Protein AF-0000000066969080 (afdb_homodimer)

Secondary structure (DSSP, 8-state):
-HHHHHHHHHHHHHHHHHHHHHHTT-TTS---HHHHHHHHHHHHHHHHHHHH---HHHHHHHHHHHHHHHHHHHTT---/-HHHHHHHHHHHHHHHHHHHHHHTT-TTS---HHHHHHHHHHHHHHHHHHHH---HHHHHHHHHHHHHHHHHHHTT---

InterPro domains:
  IPR056185 LYR motif containing domain, plants [PF23655] (5-73)

Solvent-accessible surface area (backbone atoms only — not comparable to full-atom values): 8559 Å² total; per-residue (Å²): 106,68,65,60,48,40,66,58,43,41,61,51,32,49,51,43,44,52,49,44,53,55,54,64,65,42,84,84,44,95,57,57,71,70,56,40,52,23,53,45,44,49,46,50,37,36,41,56,34,52,74,69,56,83,51,58,64,60,43,51,41,46,35,54,24,38,52,53,41,46,55,32,48,77,69,67,39,80,78,108,68,65,58,50,39,66,59,44,41,60,51,32,50,52,44,45,52,49,46,53,56,56,64,67,41,85,84,45,95,58,55,70,70,56,40,52,26,51,46,44,49,47,50,37,35,41,58,34,52,74,69,56,82,51,60,67,59,44,50,40,46,36,52,26,38,51,54,42,48,55,31,48,76,69,68,39,81,79

Foldseek 3Di:
DLVVLLVVQLVLLLVLLVVLLVLLPDPLAPDDPVRSVVVNVVSVVVNVCSVPDSDSVVSVVSNVVSVVQVVQSVVSHHD/DLVVLLVVQLVLLLVLLVVLL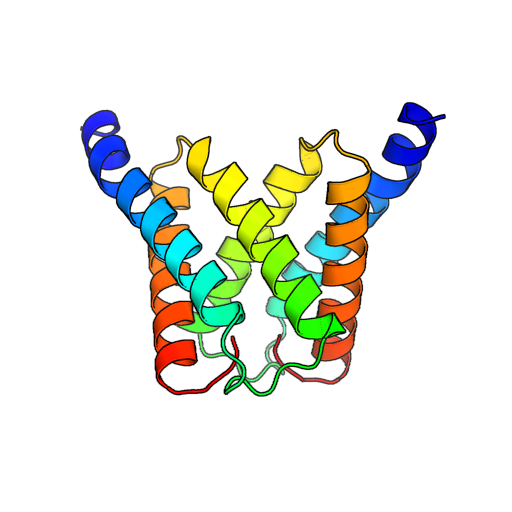VLLPDPLAPDDPVRSVVVNVVSVVVNVCSVPDSDSVVSVVSNVVSVVQVVQSVVSHHD

Radius of gyration: 15.25 Å; Cα contacts (8 Å, |Δi|>4): 182; chains: 2; bounding box: 44×43×29 Å

Nearest PDB structures (foldseek):
  7uhc-assembly1_K  TM=4.961E-01  e=1.791E+00  synthetic construct
  7uhc-assembly1_K  TM=4.955E-01  e=1.791E+00  synthetic construct

Organism: Oryza sativa subsp. japonica (NCBI:txid39947)

Structure (mmCIF, N/CA/C/O backbone):
data_AF-0000000066969080-model_v1
#
loop_
_entity.id
_entity.type
_entity.pdbx_description
1 polymer 'Os04g0624900 protein'
#
loop_
_atom_site.group_PDB
_atom_site.id
_atom_site.type_symbol
_atom_site.label_atom_id
_atom_site.label_alt_id
_atom_site.label_comp_id
_atom_site.label_asym_id
_atom_site.label_entity_id
_atom_site.label_seq_id
_atom_site.pdbx_PDB_ins_code
_atom_site.Cartn_x
_atom_site.Cartn_y
_atom_site.Cartn_z
_atom_site.occupancy
_atom_site.B_iso_or_equiv
_atom_site.auth_seq_id
_atom_site.auth_comp_id
_atom_site.auth_asym_id
_atom_site.auth_atom_id
_atom_site.pdbx_PDB_model_num
ATOM 1 N N . ALA A 1 1 ? 28.203 -1.25 -6.613 1 69 1 ALA A N 1
ATOM 2 C CA . ALA A 1 1 ? 27.328 -2.418 -6.691 1 69 1 ALA A CA 1
ATOM 3 C C . ALA A 1 1 ? 25.938 -2.096 -6.176 1 69 1 ALA A C 1
ATOM 5 O O . ALA A 1 1 ? 24.953 -2.211 -6.91 1 69 1 ALA A O 1
ATOM 6 N N . ALA A 1 2 ? 25.875 -1.546 -5.074 1 80.94 2 ALA A N 1
ATOM 7 C CA . ALA A 1 2 ? 24.578 -1.248 -4.488 1 80.94 2 ALA A CA 1
ATOM 8 C C . ALA A 1 2 ? 23.844 -0.173 -5.285 1 80.94 2 ALA A C 1
ATOM 10 O O . ALA A 1 2 ? 22.656 -0.318 -5.598 1 80.94 2 ALA A O 1
ATOM 11 N N . ALA A 1 3 ? 24.578 0.831 -5.75 1 85.06 3 ALA A N 1
ATOM 12 C CA . ALA A 1 3 ? 23.984 1.92 -6.516 1 85.06 3 ALA A CA 1
ATOM 13 C C . ALA A 1 3 ? 23.484 1.425 -7.871 1 85.06 3 ALA A C 1
ATOM 15 O O . ALA A 1 3 ? 22.406 1.839 -8.336 1 85.06 3 ALA A O 1
ATOM 16 N N . GLU A 1 4 ? 24.297 0.657 -8.453 1 86.88 4 GLU A N 1
ATOM 17 C CA . GLU A 1 4 ? 23.906 0.091 -9.742 1 86.88 4 GLU A CA 1
ATOM 18 C C . GLU A 1 4 ? 22.688 -0.807 -9.602 1 86.88 4 GLU A C 1
ATOM 20 O O . GLU A 1 4 ? 21.797 -0.792 -10.461 1 86.88 4 GLU A O 1
ATOM 25 N N . ASP A 1 5 ? 22.625 -1.565 -8.555 1 89.12 5 ASP A N 1
ATOM 26 C CA . ASP A 1 5 ? 21.469 -2.43 -8.312 1 89.12 5 ASP A CA 1
ATOM 27 C C . ASP A 1 5 ? 20.203 -1.606 -8.07 1 89.12 5 ASP A C 1
ATOM 29 O O . ASP A 1 5 ? 19.141 -1.944 -8.578 1 89.12 5 ASP A O 1
ATOM 33 N N . LEU A 1 6 ? 20.375 -0.545 -7.34 1 90 6 LEU A N 1
ATOM 34 C CA . LEU A 1 6 ? 19.25 0.36 -7.117 1 90 6 LEU A CA 1
ATOM 35 C C . LEU A 1 6 ? 18.766 0.961 -8.438 1 90 6 LEU A C 1
ATOM 37 O O . LEU A 1 6 ? 17.562 1.049 -8.68 1 90 6 LEU A O 1
ATOM 41 N N . ALA A 1 7 ? 19.734 1.356 -9.281 1 92.19 7 ALA A N 1
ATOM 42 C CA . ALA A 1 7 ? 19.422 1.973 -10.57 1 92.19 7 ALA A CA 1
ATOM 43 C C . ALA A 1 7 ? 18.688 0.993 -11.477 1 92.19 7 ALA A C 1
ATOM 45 O O . ALA A 1 7 ? 17.875 1.401 -12.312 1 92.19 7 ALA A O 1
ATOM 46 N N . ARG A 1 8 ? 18.891 -0.182 -11.203 1 93.62 8 ARG A N 1
ATOM 47 C CA . ARG A 1 8 ? 18.266 -1.201 -12.039 1 93.62 8 ARG A CA 1
ATOM 48 C C . ARG A 1 8 ? 16.906 -1.622 -11.469 1 93.62 8 ARG A C 1
ATOM 50 O O . ARG A 1 8 ? 15.992 -1.96 -12.211 1 93.62 8 ARG A O 1
ATOM 57 N N . SER A 1 9 ? 16.75 -1.583 -10.211 1 94.94 9 SER A N 1
ATOM 58 C CA . SER A 1 9 ? 15.594 -2.188 -9.562 1 94.94 9 SER A CA 1
ATOM 59 C C . SER A 1 9 ? 14.5 -1.156 -9.312 1 94.94 9 SER A C 1
ATOM 61 O O . SER A 1 9 ? 13.312 -1.473 -9.383 1 94.94 9 SER A O 1
ATOM 63 N N . ARG A 1 10 ? 14.93 0.032 -9.008 1 96.5 10 ARG A N 1
ATOM 64 C CA . ARG A 1 10 ? 13.945 1.05 -8.648 1 96.5 10 ARG A CA 1
ATOM 65 C C . ARG A 1 10 ? 13.016 1.35 -9.82 1 96.5 10 ARG A C 1
ATOM 67 O O . ARG A 1 10 ? 11.789 1.357 -9.656 1 96.5 10 ARG A O 1
ATOM 74 N N . PRO A 1 11 ? 13.562 1.566 -11.078 1 97.5 11 PRO A N 1
ATOM 75 C CA . PRO A 1 11 ? 12.648 1.802 -12.203 1 97.5 11 PRO A CA 1
ATOM 76 C C . PRO A 1 11 ? 11.688 0.641 -12.43 1 97.5 11 PRO A C 1
ATOM 78 O O . PRO A 1 11 ? 10.547 0.853 -12.867 1 97.5 11 PRO A O 1
ATOM 81 N N . VAL A 1 12 ? 12.133 -0.539 -12.094 1 98.06 12 VAL A N 1
ATOM 82 C CA . VAL A 1 12 ? 11.266 -1.706 -12.234 1 98.06 12 VAL A CA 1
ATOM 83 C C . VAL A 1 12 ? 10.102 -1.61 -11.25 1 98.06 12 VAL A C 1
ATOM 85 O O . VAL A 1 12 ? 8.938 -1.771 -11.641 1 98.06 12 VAL A O 1
ATOM 88 N N . ALA A 1 13 ? 10.398 -1.302 -9.992 1 98.19 13 ALA A N 1
ATOM 89 C CA . ALA A 1 13 ? 9.352 -1.139 -8.992 1 98.19 13 ALA A CA 1
ATOM 90 C C . ALA A 1 13 ? 8.352 -0.072 -9.414 1 98.19 13 ALA A C 1
ATOM 92 O O . ALA A 1 13 ? 7.137 -0.305 -9.383 1 98.19 13 ALA A O 1
ATOM 93 N N . LEU A 1 14 ? 8.852 1.058 -9.867 1 98.5 14 LEU A N 1
ATOM 94 C CA . LEU A 1 14 ? 7.992 2.178 -10.234 1 98.5 14 LEU A CA 1
ATOM 95 C C . LEU A 1 14 ? 7.109 1.82 -11.422 1 98.5 14 LEU A C 1
ATOM 97 O O . LEU A 1 14 ? 5.914 2.123 -11.422 1 98.5 14 LEU A O 1
ATOM 101 N N . SER A 1 15 ? 7.629 1.148 -12.32 1 98.75 15 SER A N 1
ATOM 102 C CA . SER A 1 15 ? 6.863 0.711 -13.477 1 98.75 15 SER A CA 1
ATOM 103 C C . SER A 1 15 ? 5.75 -0.249 -13.078 1 98.75 15 SER A C 1
ATOM 105 O O . SER A 1 15 ? 4.625 -0.15 -13.578 1 98.75 15 SER A O 1
ATOM 107 N N . LEU A 1 16 ? 6.062 -1.126 -12.211 1 98.38 16 LEU A N 1
ATOM 108 C CA . LEU A 1 16 ? 5.082 -2.109 -11.766 1 98.38 16 LEU A CA 1
ATOM 109 C C . LEU A 1 16 ? 3.936 -1.437 -11.016 1 98.38 16 LEU A C 1
ATOM 111 O O . LEU A 1 16 ? 2.768 -1.757 -11.242 1 98.38 16 LEU A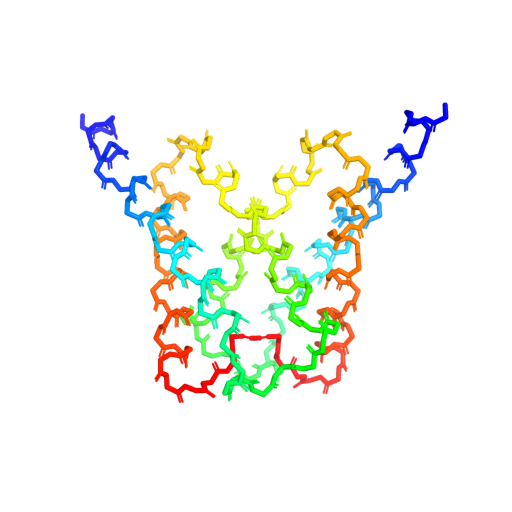 O 1
ATOM 115 N N . TYR A 1 17 ? 4.191 -0.475 -10.164 1 98.19 17 TYR A N 1
ATOM 116 C CA . TYR A 1 17 ? 3.133 0.176 -9.398 1 98.19 17 TYR A CA 1
ATOM 117 C C . TYR A 1 17 ? 2.311 1.105 -10.281 1 98.19 17 TYR A C 1
ATOM 119 O O . TYR A 1 17 ? 1.115 1.297 -10.047 1 98.19 17 TYR A O 1
ATOM 127 N N . ARG A 1 18 ? 2.906 1.631 -11.383 1 98.25 18 ARG A N 1
ATOM 128 C CA . ARG A 1 18 ? 2.113 2.352 -12.375 1 98.25 18 ARG A CA 1
ATOM 129 C C . ARG A 1 18 ? 1.158 1.411 -13.102 1 98.25 18 ARG A C 1
ATOM 131 O O . ARG A 1 18 ? 0.008 1.768 -13.367 1 98.25 18 ARG A O 1
ATOM 138 N N . ARG A 1 19 ? 1.621 0.226 -13.336 1 98.19 19 ARG A N 1
ATOM 139 C CA . ARG A 1 19 ? 0.774 -0.77 -13.984 1 98.19 19 ARG A CA 1
ATOM 140 C C . ARG A 1 19 ? -0.356 -1.211 -13.062 1 98.19 19 ARG A C 1
ATOM 142 O O . ARG A 1 19 ? -1.487 -1.413 -13.508 1 98.19 19 ARG A O 1
ATOM 149 N N . ILE A 1 20 ? -0.061 -1.335 -11.789 1 97.5 20 ILE A N 1
ATOM 150 C CA . ILE A 1 20 ? -1.085 -1.69 -10.812 1 97.5 20 ILE A CA 1
ATOM 151 C C . ILE A 1 20 ? -2.145 -0.593 -10.758 1 97.5 20 ILE A C 1
ATOM 153 O O . ILE A 1 20 ? -3.346 -0.877 -10.789 1 97.5 20 ILE A O 1
ATOM 157 N N . LEU A 1 21 ? -1.705 0.619 -10.75 1 97.06 21 LEU A N 1
ATOM 158 C CA . LEU A 1 21 ? -2.639 1.74 -10.711 1 97.06 21 LEU A CA 1
ATOM 159 C C . LEU A 1 21 ? -3.545 1.736 -11.938 1 97.06 21 LEU A C 1
ATOM 161 O O . LEU A 1 21 ? -4.754 1.941 -11.82 1 97.06 21 LEU A O 1
ATOM 165 N N . ARG A 1 22 ? -2.984 1.429 -13.023 1 96.69 22 ARG A N 1
ATOM 166 C CA . ARG A 1 22 ? -3.768 1.348 -14.25 1 96.69 22 ARG A CA 1
ATOM 167 C C . ARG A 1 22 ? -4.742 0.175 -14.203 1 96.69 22 ARG A C 1
ATOM 169 O O . ARG A 1 22 ? -5.891 0.299 -14.633 1 96.69 22 ARG A O 1
ATOM 176 N N . ALA A 1 23 ? -4.258 -0.926 -13.641 1 96.12 23 ALA A N 1
ATOM 177 C CA . ALA A 1 23 ? -5.102 -2.115 -13.539 1 96.12 23 ALA A CA 1
ATOM 178 C C . ALA A 1 23 ? -6.293 -1.868 -12.617 1 96.12 23 ALA A C 1
ATOM 180 O O . ALA A 1 23 ? -7.387 -2.385 -12.852 1 96.12 23 ALA A O 1
ATOM 181 N N . LEU A 1 24 ? -6.141 -1.062 -11.672 1 94.94 24 LEU A N 1
ATOM 182 C CA . LEU A 1 24 ? -7.191 -0.769 -10.703 1 94.94 24 LEU A CA 1
ATOM 183 C C . LEU A 1 24 ? -8.32 0.024 -11.352 1 94.94 24 LEU A C 1
ATOM 185 O O . LEU A 1 24 ? -9.438 0.08 -10.82 1 94.94 24 LEU A O 1
ATOM 189 N N . ASN A 1 25 ? -8.039 0.553 -12.484 1 93.25 25 ASN A N 1
ATOM 190 C CA . ASN A 1 25 ? -9.062 1.323 -13.195 1 93.25 25 ASN A CA 1
ATOM 191 C C . ASN A 1 25 ? -9.961 0.423 -14.031 1 93.25 25 ASN A C 1
ATOM 193 O O . ASN A 1 25 ? -10.992 0.869 -14.539 1 93.25 25 ASN A O 1
ATOM 197 N N . SER A 1 26 ? -9.609 -0.824 -14.086 1 92.5 26 SER A N 1
ATO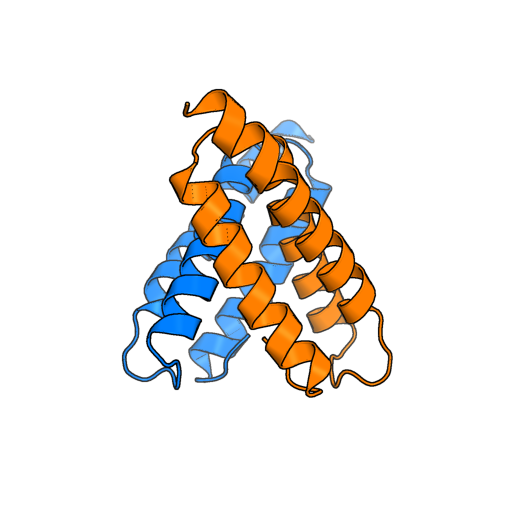M 198 C CA . SER A 1 26 ? -10.375 -1.722 -14.945 1 92.5 26 SER A CA 1
ATOM 199 C C . SER A 1 26 ? -11.797 -1.919 -14.406 1 92.5 26 SER A C 1
ATOM 201 O O . SER A 1 26 ? -11.977 -2.277 -13.242 1 92.5 26 SER A O 1
ATOM 203 N N . PRO A 1 27 ? -12.852 -1.808 -15.258 1 89.19 27 PRO A N 1
ATOM 204 C CA . PRO A 1 27 ? -14.234 -2.031 -14.82 1 89.19 27 PRO A CA 1
ATOM 205 C C . PRO A 1 27 ? -14.539 -3.506 -14.562 1 89.19 27 PRO A C 1
ATOM 207 O O . PRO A 1 27 ? -15.555 -3.83 -13.945 1 89.19 27 PRO A O 1
ATOM 210 N N . GLU A 1 28 ? -13.641 -4.391 -15.016 1 90.5 28 GLU A N 1
ATOM 211 C CA . GLU A 1 28 ? -13.852 -5.828 -14.867 1 90.5 28 GLU A CA 1
ATOM 212 C C . GLU A 1 28 ? -13.531 -6.289 -13.453 1 90.5 28 GLU A C 1
ATOM 214 O O . GLU A 1 28 ? -13.938 -7.375 -13.039 1 90.5 28 GLU A O 1
ATOM 219 N N . LEU A 1 29 ? -12.789 -5.473 -12.75 1 90.81 29 LEU A N 1
ATOM 220 C CA . LEU A 1 29 ? -12.453 -5.828 -11.383 1 90.81 29 LEU A CA 1
ATOM 221 C C . LEU A 1 29 ? -13.648 -5.641 -10.453 1 90.81 29 LEU A C 1
ATOM 223 O O . LEU A 1 29 ? -14.344 -4.621 -10.531 1 90.81 29 LEU A O 1
ATOM 227 N N . PRO A 1 30 ? -13.969 -6.656 -9.719 1 88.88 30 PRO A N 1
ATOM 228 C CA . PRO A 1 30 ? -15.102 -6.559 -8.789 1 88.88 30 PRO A CA 1
ATOM 229 C C . PRO A 1 30 ? -14.805 -5.66 -7.59 1 88.88 30 PRO A C 1
ATOM 231 O O . PRO A 1 30 ? -14.82 -6.121 -6.449 1 88.88 30 PRO A O 1
ATOM 234 N N . LEU A 1 31 ? -14.531 -4.375 -7.797 1 88.5 31 LEU A N 1
ATOM 235 C CA . LEU A 1 31 ? -14.258 -3.367 -6.773 1 88.5 31 LEU A CA 1
ATOM 236 C C . LEU A 1 31 ? -15.312 -2.264 -6.812 1 88.5 31 LEU A C 1
ATOM 238 O O . LEU A 1 31 ? -15.578 -1.687 -7.871 1 88.5 31 LEU A O 1
ATOM 242 N N . GLY A 1 32 ? -15.992 -2.182 -5.703 1 89.19 32 GLY A N 1
ATOM 243 C CA . GLY A 1 32 ? -16.828 -0.991 -5.594 1 89.19 32 GLY A CA 1
ATOM 244 C C . GLY A 1 32 ? -16.016 0.298 -5.609 1 89.19 32 GLY A C 1
ATOM 245 O O . GLY A 1 32 ? -14.789 0.27 -5.559 1 89.19 32 GLY A O 1
ATOM 246 N N . HIS A 1 33 ? -16.641 1.396 -5.672 1 91.69 33 HIS A N 1
ATOM 247 C CA . HIS A 1 33 ? -15.992 2.695 -5.805 1 91.69 33 HIS A CA 1
ATOM 248 C C . HIS A 1 33 ? -15.07 2.975 -4.621 1 91.69 33 HIS A C 1
ATOM 250 O O . HIS A 1 33 ? -13.906 3.34 -4.809 1 91.69 33 HIS A O 1
ATOM 256 N N . ALA A 1 34 ? -15.57 2.777 -3.408 1 89.88 34 ALA A N 1
ATOM 257 C CA . ALA A 1 34 ? -14.805 3.078 -2.203 1 89.88 34 ALA A CA 1
ATOM 258 C C . ALA A 1 34 ? -13.555 2.201 -2.111 1 89.88 34 ALA A C 1
ATOM 260 O O . ALA A 1 34 ? -12.469 2.686 -1.783 1 89.88 34 ALA A O 1
ATOM 261 N N . ALA A 1 35 ? -13.656 0.934 -2.457 1 90.81 35 ALA A N 1
ATOM 262 C CA . ALA A 1 35 ? -12.523 0.013 -2.416 1 90.81 35 ALA A CA 1
ATOM 263 C C . ALA A 1 35 ? -11.477 0.384 -3.463 1 90.81 35 ALA A C 1
ATOM 265 O O . ALA A 1 35 ? -10.273 0.306 -3.201 1 90.81 35 ALA A O 1
ATOM 266 N N . ARG A 1 36 ? -11.969 0.797 -4.59 1 93.69 36 ARG A N 1
ATOM 267 C CA . ARG A 1 36 ? -11.062 1.196 -5.664 1 93.69 36 ARG A CA 1
ATOM 268 C C . ARG A 1 36 ? -10.258 2.43 -5.27 1 93.69 36 ARG A C 1
ATOM 270 O O . ARG A 1 36 ? -9.047 2.477 -5.48 1 93.69 36 ARG A O 1
ATOM 277 N N . LEU A 1 37 ? -10.961 3.383 -4.668 1 93.06 37 LEU A N 1
ATOM 278 C CA . LEU A 1 37 ? -10.273 4.598 -4.238 1 93.06 37 LEU A CA 1
ATOM 279 C C . LEU A 1 37 ? -9.25 4.289 -3.154 1 93.06 37 LEU A C 1
ATOM 281 O O . LEU A 1 37 ? -8.148 4.848 -3.158 1 93.06 37 LEU A O 1
ATOM 285 N N . ALA A 1 38 ? -9.594 3.416 -2.305 1 92.62 38 ALA A N 1
ATOM 286 C CA . ALA A 1 38 ? -8.695 3.039 -1.218 1 92.62 38 ALA A CA 1
ATOM 287 C C . ALA A 1 38 ? -7.434 2.367 -1.758 1 92.62 38 ALA A C 1
ATOM 289 O O . ALA A 1 38 ? -6.316 2.729 -1.375 1 92.62 38 ALA A O 1
ATOM 290 N N . LYS A 1 39 ? -7.629 1.477 -2.715 1 94.12 39 LYS A N 1
ATOM 291 C CA . LYS A 1 39 ? -6.488 0.756 -3.273 1 94.12 39 LYS A CA 1
ATOM 292 C C . LYS A 1 39 ? -5.59 1.688 -4.082 1 94.12 39 LYS A C 1
ATOM 294 O O . LYS A 1 39 ? -4.363 1.563 -4.047 1 94.12 39 LYS A O 1
ATOM 299 N N . LYS A 1 40 ? -6.215 2.619 -4.727 1 96 40 LYS A N 1
ATOM 300 C CA . LYS A 1 40 ? -5.43 3.574 -5.5 1 96 40 LYS A CA 1
ATOM 301 C C . LYS A 1 40 ? -4.613 4.484 -4.586 1 96 40 LYS A C 1
ATOM 303 O O . LYS A 1 40 ? -3.467 4.816 -4.891 1 9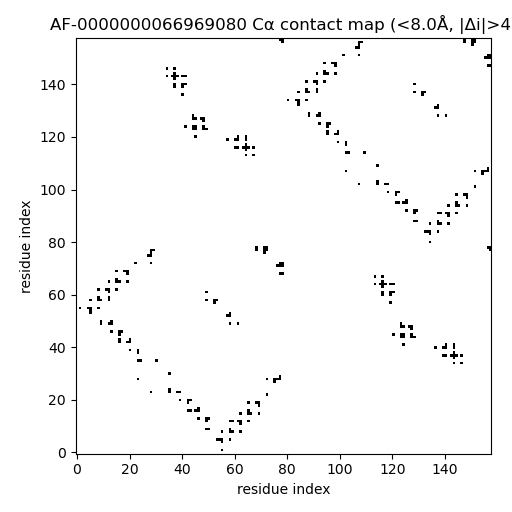6 40 LYS A O 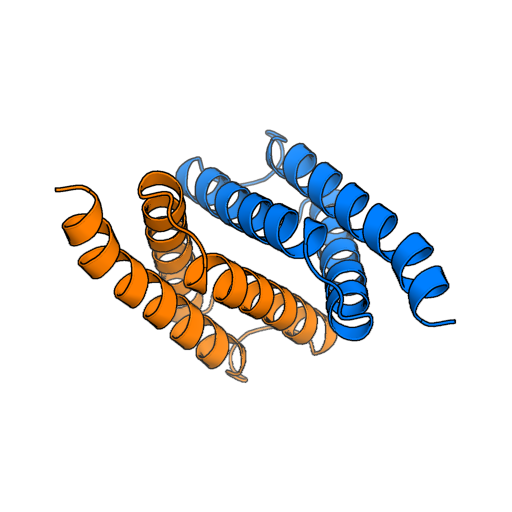1
ATOM 308 N N . ALA A 1 41 ? -5.203 4.914 -3.49 1 96.25 41 ALA A N 1
ATOM 309 C CA . ALA A 1 41 ? -4.484 5.754 -2.535 1 96.25 41 ALA A CA 1
ATOM 310 C C . ALA A 1 41 ? -3.26 5.031 -1.979 1 96.25 41 ALA A C 1
ATOM 312 O O . ALA A 1 41 ? -2.176 5.613 -1.884 1 96.25 41 ALA A O 1
ATOM 313 N N . GLU A 1 42 ? -3.465 3.826 -1.713 1 97.12 42 GLU A N 1
ATOM 314 C CA . GLU A 1 42 ? -2.357 3.025 -1.198 1 97.12 42 GLU A CA 1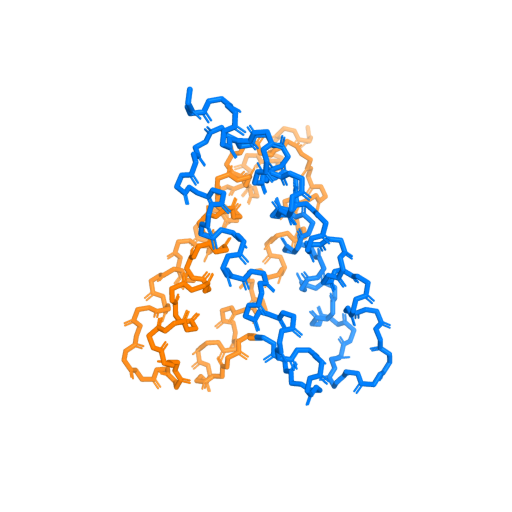
ATOM 315 C C . GLU A 1 42 ? -1.276 2.834 -2.258 1 97.12 42 GLU A C 1
ATOM 317 O O . GLU A 1 42 ? -0.088 3 -1.977 1 97.12 42 GLU A O 1
ATOM 322 N N . CYS A 1 43 ? -1.673 2.492 -3.398 1 97.56 43 CYS A N 1
ATOM 323 C CA . CYS A 1 43 ? -0.72 2.293 -4.484 1 97.56 43 CYS A CA 1
ATOM 324 C C . CYS A 1 43 ? 0.083 3.562 -4.742 1 97.56 43 CYS A C 1
ATOM 326 O O . CYS A 1 43 ? 1.299 3.506 -4.934 1 97.56 43 CYS A O 1
ATOM 328 N N . ARG A 1 44 ? -0.617 4.699 -4.711 1 97.25 44 ARG A N 1
ATOM 329 C CA . ARG A 1 44 ? 0.064 5.969 -4.93 1 97.25 44 ARG A CA 1
ATOM 330 C C . ARG A 1 44 ? 1.08 6.242 -3.824 1 97.25 44 ARG A C 1
ATOM 332 O O . ARG A 1 44 ? 2.182 6.727 -4.094 1 97.25 44 ARG A O 1
ATOM 339 N N . ALA A 1 45 ? 0.702 5.969 -2.6 1 97.69 45 ALA A N 1
ATOM 340 C CA . ALA A 1 45 ? 1.621 6.137 -1.476 1 97.69 45 ALA A CA 1
ATOM 341 C C . ALA A 1 45 ? 2.865 5.27 -1.652 1 97.69 45 ALA A C 1
ATOM 343 O O . ALA A 1 45 ? 3.984 5.723 -1.404 1 97.69 45 ALA A O 1
ATOM 344 N N . ILE A 1 46 ? 2.666 4.062 -2.145 1 98.31 46 ILE A N 1
ATOM 345 C CA . ILE A 1 46 ? 3.783 3.146 -2.34 1 98.31 46 ILE A CA 1
ATOM 346 C C . ILE A 1 46 ? 4.676 3.652 -3.471 1 98.31 46 ILE A C 1
ATOM 348 O O . ILE A 1 46 ? 5.902 3.568 -3.389 1 98.31 46 ILE A O 1
ATOM 352 N N . PHE A 1 47 ? 4.051 4.172 -4.488 1 98.19 47 PHE A N 1
ATOM 353 C CA . PHE A 1 47 ? 4.801 4.723 -5.609 1 98.19 47 PHE A CA 1
ATOM 354 C C . PHE A 1 47 ? 5.711 5.855 -5.148 1 98.19 47 PHE A C 1
ATOM 356 O O . PHE A 1 47 ? 6.895 5.891 -5.492 1 98.19 47 PHE A O 1
ATOM 363 N N . VAL A 1 48 ? 5.148 6.734 -4.391 1 96.94 48 VAL A N 1
ATOM 364 C CA . VAL A 1 48 ? 5.918 7.883 -3.922 1 96.94 48 VAL A CA 1
ATOM 365 C C . VAL A 1 48 ? 7.047 7.41 -3.01 1 96.94 48 VAL A C 1
ATOM 367 O O . VAL A 1 48 ? 8.195 7.852 -3.148 1 96.94 48 VAL A O 1
ATOM 370 N N . PHE A 1 49 ? 6.82 6.488 -2.154 1 96.62 49 PHE A N 1
ATOM 371 C CA . PHE A 1 49 ? 7.848 5.914 -1.293 1 96.62 49 PHE A CA 1
ATOM 372 C C . PHE A 1 49 ? 8.953 5.266 -2.123 1 96.62 49 PHE A C 1
ATOM 374 O O . PHE A 1 49 ? 10.141 5.504 -1.883 1 96.62 49 PHE A O 1
ATOM 381 N N . GLY A 1 50 ? 8.445 4.465 -3.07 1 96.5 50 GLY A N 1
ATOM 382 C CA . GLY A 1 50 ? 9.406 3.762 -3.91 1 96.5 50 GLY A CA 1
ATOM 383 C C . GLY A 1 50 ? 10.32 4.695 -4.684 1 96.5 50 GLY A C 1
ATOM 384 O O . GLY A 1 50 ? 11.492 4.391 -4.895 1 96.5 50 GLY A O 1
ATOM 385 N N . ALA A 1 51 ? 9.781 5.801 -5.082 1 96.38 51 ALA A N 1
ATOM 386 C CA . ALA A 1 51 ? 10.539 6.762 -5.875 1 96.38 51 ALA A CA 1
ATOM 387 C C . ALA A 1 51 ? 11.664 7.387 -5.047 1 96.38 51 ALA A C 1
ATOM 389 O O . ALA A 1 51 ? 12.695 7.777 -5.59 1 96.38 51 ALA A O 1
ATOM 390 N N . GLU A 1 52 ? 11.508 7.352 -3.713 1 93.19 52 GLU A N 1
ATOM 391 C CA . GLU A 1 52 ? 12.469 8.023 -2.848 1 93.19 52 GLU A CA 1
ATOM 392 C C . GLU A 1 52 ? 13.312 7.02 -2.064 1 93.19 52 GLU A C 1
ATOM 394 O O . GLU A 1 52 ? 14.281 7.391 -1.41 1 93.19 52 GLU A O 1
ATOM 399 N N . GLU A 1 53 ? 12.914 5.812 -2.199 1 94.75 53 GLU A N 1
ATOM 400 C CA . GLU A 1 53 ? 13.539 4.777 -1.379 1 94.75 53 GLU A CA 1
ATOM 401 C C . GLU A 1 53 ? 14.945 4.453 -1.877 1 94.75 53 GLU A C 1
ATOM 403 O O . GLU A 1 53 ? 15.172 4.367 -3.084 1 94.75 53 GLU A O 1
ATOM 408 N N . ARG A 1 54 ? 15.906 4.219 -0.885 1 93.25 54 ARG A N 1
ATOM 409 C CA . ARG A 1 54 ? 17.297 3.975 -1.246 1 93.25 54 ARG A CA 1
ATOM 410 C C . ARG A 1 54 ? 17.766 2.609 -0.75 1 93.25 54 ARG A C 1
ATOM 412 O O . ARG A 1 54 ? 18.875 2.166 -1.072 1 93.25 54 ARG A O 1
ATOM 419 N N . SER A 1 55 ? 16.859 1.924 -0.009 1 94.88 55 SER A N 1
ATOM 420 C CA . SER A 1 55 ? 17.188 0.583 0.462 1 94.88 55 SER A CA 1
ATOM 421 C C . SER A 1 55 ? 16.906 -0.464 -0.611 1 94.88 55 SER A C 1
ATOM 423 O O . SER A 1 55 ? 15.758 -0.645 -1.025 1 94.88 55 SER A O 1
ATOM 425 N N . LEU A 1 56 ? 17.969 -1.176 -1.008 1 95.12 56 LEU A N 1
ATOM 426 C CA . LEU A 1 56 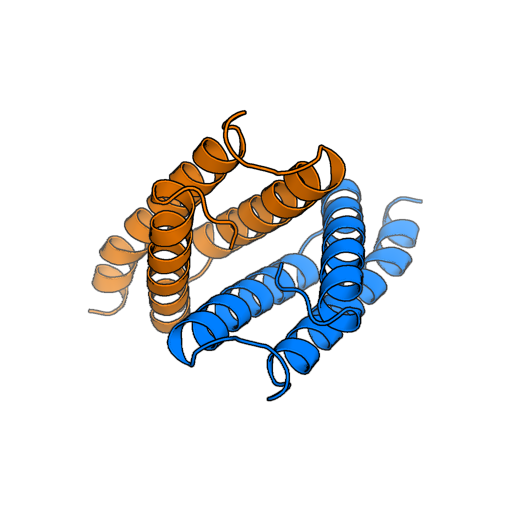? 17.828 -2.205 -2.031 1 95.12 56 LEU A CA 1
ATOM 427 C C . LEU A 1 56 ? 16.875 -3.305 -1.567 1 95.12 56 LEU A C 1
ATOM 429 O O . LEU A 1 56 ? 16.109 -3.84 -2.365 1 95.12 56 LEU A O 1
ATOM 433 N N . HIS A 1 57 ? 16.938 -3.602 -0.343 1 94.38 57 HIS A N 1
ATOM 434 C CA . HIS A 1 57 ? 16.062 -4.641 0.185 1 94.38 57 HIS A CA 1
ATOM 435 C C . HIS A 1 57 ? 14.602 -4.227 0.106 1 94.38 57 HIS A C 1
ATOM 437 O O . HIS A 1 57 ? 13.75 -5.004 -0.329 1 94.38 57 HIS A O 1
ATOM 443 N N . ASN A 1 58 ? 14.312 -3.016 0.49 1 94.81 58 ASN A N 1
ATOM 444 C CA . ASN A 1 58 ? 12.945 -2.512 0.418 1 94.81 58 ASN A CA 1
ATOM 445 C C . ASN A 1 58 ? 12.43 -2.488 -1.019 1 94.81 58 ASN A C 1
ATOM 447 O O . ASN A 1 58 ? 11.289 -2.857 -1.278 1 94.81 58 ASN A O 1
ATOM 451 N N . ILE A 1 59 ? 13.289 -2.086 -1.909 1 97.12 59 ILE A N 1
ATOM 452 C CA . ILE A 1 59 ? 12.891 -2.02 -3.311 1 97.12 59 ILE A CA 1
ATOM 453 C C . ILE A 1 59 ? 12.625 -3.428 -3.838 1 97.12 59 ILE A C 1
ATOM 455 O O . ILE A 1 59 ? 11.672 -3.645 -4.59 1 97.12 59 ILE A O 1
ATOM 459 N N . ARG A 1 60 ? 13.461 -4.379 -3.463 1 95.38 60 ARG A N 1
ATOM 460 C CA . ARG A 1 60 ? 13.242 -5.758 -3.879 1 95.38 60 ARG A CA 1
ATOM 461 C C . ARG A 1 60 ? 11.93 -6.297 -3.326 1 95.38 60 ARG A C 1
ATOM 463 O O . ARG A 1 60 ? 11.188 -6.977 -4.035 1 95.38 60 ARG A O 1
ATOM 470 N N . ASP A 1 61 ? 11.695 -5.965 -2.092 1 95.62 61 ASP A N 1
ATOM 471 C CA . ASP A 1 61 ? 10.422 -6.375 -1.502 1 95.62 61 ASP A CA 1
ATOM 472 C C . ASP A 1 61 ? 9.25 -5.773 -2.264 1 95.62 61 ASP A C 1
ATOM 474 O O . ASP A 1 61 ? 8.242 -6.449 -2.504 1 95.62 61 ASP A O 1
ATOM 478 N N . LEU A 1 62 ? 9.367 -4.523 -2.674 1 97.81 62 LEU A N 1
ATOM 479 C CA . LEU A 1 62 ? 8.305 -3.85 -3.406 1 97.81 62 LEU A CA 1
ATOM 480 C C . LEU A 1 62 ? 8.117 -4.469 -4.789 1 97.81 62 LEU A C 1
ATOM 482 O O . LEU A 1 62 ? 6.992 -4.621 -5.262 1 97.81 62 LEU A O 1
ATOM 486 N N . VAL A 1 63 ? 9.219 -4.844 -5.395 1 97.81 63 VAL A N 1
ATOM 487 C CA . VAL A 1 63 ? 9.125 -5.496 -6.699 1 97.81 63 VAL A CA 1
ATOM 488 C C . VAL A 1 63 ? 8.383 -6.82 -6.562 1 97.81 63 VAL A C 1
ATOM 490 O O . VAL A 1 63 ? 7.465 -7.105 -7.34 1 97.81 63 VAL A O 1
ATOM 493 N N . ASP A 1 64 ? 8.742 -7.586 -5.562 1 96.12 64 ASP A N 1
ATOM 494 C CA . ASP A 1 64 ? 8.102 -8.883 -5.355 1 96.12 64 ASP A CA 1
ATOM 495 C C . ASP A 1 64 ? 6.617 -8.719 -5.035 1 96.12 64 ASP A C 1
ATOM 497 O O . ASP A 1 64 ? 5.777 -9.453 -5.566 1 96.12 64 ASP A O 1
ATOM 501 N N . ALA A 1 65 ? 6.309 -7.766 -4.18 1 97 65 ALA A N 1
ATOM 502 C CA . ALA A 1 65 ? 4.918 -7.492 -3.83 1 97 65 ALA A CA 1
ATOM 503 C C . ALA A 1 65 ? 4.121 -7.055 -5.055 1 97 65 ALA A C 1
ATOM 505 O O . ALA A 1 65 ? 2.994 -7.508 -5.266 1 97 65 ALA A O 1
ATOM 506 N N . ALA A 1 66 ? 4.75 -6.199 -5.891 1 97.56 66 ALA A N 1
ATOM 507 C CA . ALA A 1 66 ? 4.062 -5.688 -7.07 1 97.56 66 ALA A CA 1
ATOM 508 C C . ALA A 1 66 ? 3.797 -6.805 -8.078 1 97.56 66 ALA A C 1
ATOM 510 O O . ALA A 1 66 ? 2.721 -6.863 -8.68 1 97.56 66 ALA A O 1
ATOM 511 N N . ARG A 1 67 ? 4.75 -7.66 -8.242 1 96.12 67 ARG A N 1
ATOM 512 C CA . ARG A 1 67 ? 4.586 -8.781 -9.164 1 96.12 67 ARG A CA 1
ATOM 513 C C . ARG A 1 67 ? 3.467 -9.711 -8.695 1 96.12 67 ARG A C 1
ATOM 515 O O . ARG A 1 67 ? 2.658 -10.164 -9.508 1 96.12 67 ARG A O 1
ATOM 522 N N . HIS A 1 68 ? 3.424 -9.977 -7.445 1 93.69 68 HIS A N 1
ATOM 523 C CA . HIS A 1 68 ? 2.354 -10.797 -6.895 1 93.69 68 HIS A CA 1
ATOM 524 C C . HIS A 1 68 ? 0.991 -10.156 -7.117 1 93.69 68 HIS A C 1
ATOM 526 O O . HIS A 1 68 ? 0.049 -10.82 -7.559 1 93.69 68 HIS A O 1
ATOM 532 N N . THR A 1 69 ? 0.906 -8.836 -6.879 1 94.25 69 THR A N 1
ATOM 533 C CA . THR A 1 69 ? -0.336 -8.086 -7.031 1 94.25 69 THR A CA 1
ATOM 534 C C . THR A 1 69 ? -0.776 -8.062 -8.492 1 94.25 69 THR A C 1
ATOM 536 O O . THR A 1 69 ? -1.942 -8.32 -8.797 1 94.25 69 THR A O 1
ATOM 539 N N . LEU A 1 70 ? 0.141 -7.828 -9.352 1 94.25 70 LEU A N 1
ATOM 540 C CA . LEU A 1 70 ? -0.189 -7.797 -10.773 1 94.25 70 LEU A CA 1
ATOM 541 C C . LEU A 1 70 ? -0.638 -9.172 -11.258 1 94.25 70 LEU A C 1
ATOM 543 O O . LEU A 1 70 ? -1.543 -9.281 -12.086 1 94.25 70 LEU A O 1
ATOM 547 N N . GLY A 1 71 ? 0.063 -10.219 -10.734 1 90.5 71 GLY A N 1
ATOM 548 C CA . GLY A 1 71 ? -0.354 -11.57 -11.055 1 90.5 71 GLY A CA 1
ATOM 549 C C . GLY A 1 71 ? -1.802 -11.852 -10.703 1 90.5 71 GLY A C 1
ATOM 550 O O . GLY A 1 71 ? -2.527 -12.477 -11.484 1 90.5 71 GLY A O 1
ATOM 551 N N . LEU A 1 72 ? -2.273 -11.367 -9.609 1 89.31 72 LEU A N 1
ATOM 552 C CA . LEU A 1 72 ? -3.654 -11.547 -9.172 1 89.31 72 LEU A CA 1
ATOM 553 C C . LEU A 1 72 ? -4.609 -10.75 -10.062 1 89.31 72 LEU A C 1
ATOM 555 O O . LEU A 1 72 ? -5.621 -11.281 -10.523 1 89.31 72 LEU A O 1
ATOM 559 N N . LEU A 1 73 ? -4.273 -9.523 -10.344 1 91.12 73 LEU A N 1
ATOM 560 C CA . LEU A 1 73 ? -5.141 -8.633 -11.109 1 91.12 73 LEU A CA 1
ATOM 561 C C . LEU A 1 73 ? -5.336 -9.164 -12.531 1 91.12 73 LEU A C 1
ATOM 563 O O . LEU A 1 73 ? -6.434 -9.078 -13.086 1 91.12 73 LEU A O 1
ATOM 567 N N . HIS A 1 74 ? -4.309 -9.773 -13.086 1 89.19 74 HIS A N 1
ATOM 568 C CA . HIS A 1 74 ? -4.383 -10.336 -14.43 1 89.19 74 HIS A CA 1
ATOM 569 C C . HIS A 1 74 ? -5.305 -11.547 -14.469 1 89.19 74 HIS A C 1
ATOM 571 O O . HIS A 1 74 ? -5.875 -11.867 -15.516 1 89.19 74 HIS A O 1
ATOM 577 N N . ARG A 1 75 ? -5.469 -12.102 -13.289 1 87 75 ARG A N 1
ATOM 578 C CA . ARG A 1 75 ? -6.348 -13.266 -13.195 1 87 75 ARG A CA 1
ATOM 579 C C . ARG A 1 75 ? -7.746 -12.852 -12.742 1 87 75 ARG A C 1
ATOM 581 O O . ARG A 1 75 ? -8.57 -13.711 -12.406 1 87 75 ARG A O 1
ATOM 588 N N . GLY A 1 76 ? -7.996 -11.562 -12.617 1 84.38 76 GLY A N 1
ATOM 589 C CA . GLY A 1 76 ? -9.297 -11.055 -12.211 1 84.38 76 GLY A CA 1
ATOM 590 C C . GLY A 1 76 ? -9.547 -11.18 -10.719 1 84.38 76 GLY A C 1
ATOM 591 O O . GLY A 1 76 ? -10.695 -11.156 -10.273 1 84.38 76 GLY A O 1
ATOM 592 N N . ARG A 1 77 ? -8.445 -11.344 -10.047 1 83.19 77 ARG A N 1
ATOM 593 C CA . ARG A 1 77 ? -8.547 -11.469 -8.594 1 83.19 77 ARG A CA 1
ATOM 594 C C . ARG A 1 77 ? -8.102 -10.188 -7.898 1 83.19 77 ARG A C 1
ATOM 596 O O . ARG A 1 77 ? -7.402 -9.367 -8.492 1 83.19 77 ARG A O 1
ATOM 603 N N . LEU A 1 78 ? -8.57 -9.992 -6.75 1 83.19 78 LEU A N 1
ATOM 604 C CA . LEU A 1 78 ? -8.219 -8.805 -5.98 1 83.19 78 LEU A CA 1
ATOM 605 C C . LEU A 1 78 ? -7.098 -9.102 -4.996 1 83.19 78 LEU A C 1
ATOM 607 O O . LEU A 1 78 ? -7.066 -10.18 -4.391 1 83.19 78 LEU A O 1
ATOM 611 N N . PRO A 1 79 ? -6.168 -8.141 -4.926 1 78.06 79 PRO A N 1
ATOM 612 C CA . PRO A 1 79 ? -5.102 -8.297 -3.932 1 78.06 79 PRO A CA 1
ATOM 613 C C . PRO A 1 79 ? -5.594 -8.086 -2.502 1 78.06 79 PRO A C 1
ATOM 615 O O . PRO A 1 79 ? -6.629 -7.445 -2.289 1 78.06 79 PRO A O 1
ATOM 618 N N . ALA B 1 1 ? -4.402 26.016 10.891 1 76.88 1 ALA B N 1
ATOM 619 C CA . ALA B 1 1 ? -5.496 25.094 10.578 1 76.88 1 ALA B CA 1
ATOM 620 C C . ALA B 1 1 ? -4.973 23.844 9.906 1 76.88 1 ALA B C 1
ATOM 622 O O . ALA B 1 1 ? -5.133 22.734 10.43 1 76.88 1 ALA B O 1
ATOM 623 N N . ALA B 1 2 ? -4.195 23.953 8.938 1 80.06 2 ALA B N 1
ATOM 624 C CA . ALA B 1 2 ? -3.689 22.797 8.195 1 80.06 2 ALA B CA 1
ATOM 625 C C . ALA B 1 2 ? -2.713 22 9.047 1 80.06 2 ALA B C 1
ATOM 627 O O . ALA B 1 2 ? -2.803 20.766 9.109 1 80.06 2 ALA B O 1
ATOM 628 N N . ALA B 1 3 ? -1.874 22.719 9.828 1 85.94 3 ALA B N 1
ATOM 629 C CA . ALA B 1 3 ? -0.891 22.047 10.672 1 85.94 3 ALA B CA 1
ATOM 630 C C . ALA B 1 3 ? -1.572 21.266 11.789 1 85.94 3 ALA B C 1
ATOM 632 O O . ALA B 1 3 ? -1.16 20.141 12.117 1 85.94 3 ALA B O 1
ATOM 633 N N . GLU B 1 4 ? -2.5 21.875 12.328 1 87.62 4 GLU B N 1
ATOM 634 C CA . GLU B 1 4 ? -3.244 21.234 13.398 1 87.62 4 GLU B CA 1
ATOM 635 C C . GLU B 1 4 ? -3.994 20 12.891 1 87.62 4 GLU B C 1
ATOM 637 O O . GLU B 1 4 ? -4.043 18.969 13.562 1 87.62 4 GLU B O 1
ATOM 642 N N . ASP B 1 5 ? -4.602 20.109 11.727 1 89.62 5 ASP B N 1
ATOM 643 C CA . ASP B 1 5 ? -5.305 18.984 11.125 1 89.62 5 ASP B CA 1
ATOM 644 C C . ASP B 1 5 ? -4.344 17.828 10.828 1 89.62 5 ASP B C 1
ATOM 646 O O . ASP B 1 5 ? -4.672 16.672 11.062 1 89.62 5 ASP B O 1
ATOM 650 N N . LEU B 1 6 ? -3.176 18.188 10.344 1 90.25 6 LEU B N 1
ATOM 651 C CA . LEU B 1 6 ? -2.152 17.172 10.102 1 90.25 6 LEU B CA 1
ATOM 652 C C . LEU B 1 6 ? -1.748 16.484 11.406 1 90.25 6 LEU B C 1
ATOM 654 O O . LEU B 1 6 ? -1.597 15.266 11.445 1 90.25 6 LEU B O 1
ATOM 658 N N . ALA B 1 7 ? -1.585 17.312 12.461 1 92.62 7 ALA B N 1
ATOM 659 C CA . ALA B 1 7 ? -1.176 16.797 13.758 1 92.62 7 ALA B CA 1
ATOM 660 C C . ALA B 1 7 ? -2.23 15.844 14.328 1 92.62 7 ALA B C 1
ATOM 662 O O . ALA B 1 7 ? -1.903 14.914 15.07 1 92.62 7 ALA B O 1
ATOM 663 N N . ARG B 1 8 ? -3.361 16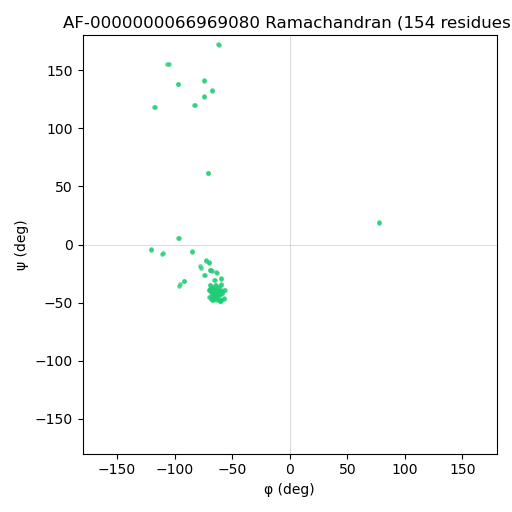.047 13.883 1 94.06 8 ARG B N 1
ATOM 664 C CA . ARG B 1 8 ? -4.449 15.219 14.391 1 94.06 8 ARG B CA 1
ATOM 665 C C . ARG B 1 8 ? -4.652 13.984 13.523 1 94.06 8 ARG B C 1
ATOM 667 O O . ARG B 1 8 ? -5.023 12.922 14.023 1 94.06 8 ARG B O 1
ATOM 674 N N . SER B 1 9 ? -4.398 14.062 12.281 1 95.12 9 SER B N 1
ATOM 675 C CA . SER B 1 9 ? -4.777 13.008 11.344 1 95.12 9 SER B CA 1
ATOM 676 C C . SER B 1 9 ? -3.625 12.039 11.102 1 95.12 9 SER B C 1
ATOM 678 O O . SER B 1 9 ? -3.844 10.844 10.898 1 95.12 9 SER B O 1
ATOM 680 N N . ARG B 1 10 ? -2.441 12.57 11.125 1 96.56 10 ARG B N 1
ATOM 681 C CA . ARG B 1 10 ? -1.294 11.734 10.797 1 96.56 10 ARG B CA 1
ATOM 682 C C . ARG B 1 10 ? -1.126 10.617 11.82 1 96.56 10 ARG B C 1
ATOM 684 O O . ARG B 1 10 ? -0.983 9.445 11.453 1 96.56 10 ARG B O 1
ATOM 691 N N . PRO B 1 11 ? -1.183 10.938 13.164 1 97.56 11 PRO B N 1
ATOM 692 C CA . PRO B 1 11 ? -1.065 9.844 14.133 1 97.56 11 PRO B CA 1
ATOM 693 C C . PRO B 1 11 ? -2.156 8.789 13.969 1 97.56 11 PRO B C 1
ATOM 695 O O . PRO B 1 11 ? -1.921 7.605 14.227 1 97.56 11 PRO B O 1
ATOM 698 N N . VAL B 1 12 ? -3.291 9.227 13.484 1 98.12 12 VAL B N 1
ATOM 699 C CA . VAL B 1 12 ? -4.383 8.281 13.25 1 98.12 12 VAL B CA 1
ATOM 700 C C . VAL B 1 12 ? -4.012 7.332 12.117 1 98.12 12 VAL B C 1
ATOM 702 O O . VAL B 1 12 ? -4.129 6.113 12.25 1 98.12 12 VAL B O 1
ATOM 705 N N . ALA B 1 13 ? -3.51 7.875 11 1 98.19 13 ALA B N 1
ATOM 706 C CA . ALA B 1 13 ? -3.08 7.047 9.875 1 98.19 13 ALA B CA 1
ATOM 707 C C . ALA B 1 13 ? -2.018 6.043 10.312 1 98.19 13 ALA B C 1
ATOM 709 O O . ALA B 1 13 ? -2.133 4.848 10.031 1 98.19 13 ALA B O 1
ATOM 710 N N . LEU B 1 14 ? -1.043 6.508 11.062 1 98.5 14 LEU B N 1
ATOM 711 C CA . LEU B 1 14 ? 0.069 5.66 11.477 1 98.5 14 LEU B CA 1
ATOM 712 C C . LEU B 1 14 ? -0.412 4.547 12.398 1 98.5 14 LEU B C 1
ATOM 714 O O . LEU B 1 14 ? -0.008 3.391 12.25 1 98.5 14 LEU B O 1
ATOM 718 N N . SER B 1 15 ? -1.268 4.855 13.227 1 98.75 15 SER B N 1
ATOM 719 C CA . SER B 1 15 ? -1.829 3.859 14.133 1 98.75 15 SER B CA 1
ATOM 720 C C . SER B 1 15 ? -2.598 2.789 13.367 1 98.75 15 SER B C 1
ATOM 722 O O . SER B 1 15 ? -2.484 1.599 13.672 1 98.75 15 SER B O 1
ATOM 724 N N . LEU B 1 16 ? -3.342 3.207 12.422 1 98.38 16 LEU B N 1
ATOM 725 C CA . LEU B 1 16 ? -4.141 2.275 11.633 1 98.38 16 LEU B CA 1
ATOM 726 C C . LEU B 1 16 ? -3.246 1.332 10.836 1 98.38 16 LEU B C 1
ATOM 728 O O . LEU B 1 16 ? -3.494 0.125 10.789 1 98.38 16 LEU B O 1
ATOM 732 N N . TYR B 1 17 ? -2.172 1.795 10.25 1 98.19 17 TYR B N 1
ATOM 733 C CA . TYR B 1 17 ? -1.306 0.939 9.445 1 98.19 17 TYR B CA 1
ATOM 734 C C . TYR B 1 17 ? -0.472 0.021 10.328 1 98.19 17 TYR B C 1
ATOM 736 O O . TYR B 1 17 ? -0.138 -1.098 9.93 1 98.19 17 TYR B O 1
ATOM 744 N N . ARG B 1 18 ? -0.204 0.43 11.594 1 98.25 18 ARG B N 1
ATOM 745 C CA . ARG B 1 18 ? 0.401 -0.49 12.555 1 98.25 18 ARG B CA 1
ATOM 746 C C . ARG B 1 18 ? -0.56 -1.619 12.914 1 98.25 18 ARG B C 1
ATOM 748 O O . ARG B 1 18 ? -0.151 -2.775 13.031 1 98.25 18 ARG B O 1
ATOM 755 N N . ARG B 1 19 ? -1.807 -1.266 12.984 1 98.12 19 ARG B N 1
ATOM 756 C CA . ARG B 1 19 ? -2.818 -2.275 13.273 1 98.12 19 ARG B CA 1
ATOM 757 C C . ARG B 1 19 ? -2.986 -3.236 12.102 1 98.12 19 ARG B C 1
ATOM 759 O O . ARG B 1 19 ? -3.156 -4.441 12.297 1 98.12 19 ARG B O 1
ATOM 766 N N . ILE B 1 20 ? -2.918 -2.719 10.922 1 97.44 20 ILE B N 1
ATOM 767 C CA . ILE B 1 20 ? -3.006 -3.562 9.727 1 97.44 20 ILE B CA 1
ATOM 768 C C . ILE B 1 20 ? -1.824 -4.527 9.695 1 97.44 20 ILE B C 1
ATOM 770 O O . ILE B 1 20 ? -2 -5.727 9.461 1 97.44 20 ILE B O 1
ATOM 774 N N . LEU B 1 21 ? -0.674 -4.023 9.992 1 97.06 21 LEU B N 1
ATOM 775 C CA . LEU B 1 21 ? 0.517 -4.867 10 1 97.06 21 LEU B CA 1
ATOM 776 C C . LEU B 1 21 ? 0.385 -5.988 11.031 1 97.06 21 LEU B C 1
ATOM 778 O O . LEU B 1 21 ? 0.717 -7.141 10.742 1 97.06 21 LEU B O 1
ATOM 782 N N . ARG B 1 22 ? -0.147 -5.668 12.102 1 96.62 22 ARG B N 1
ATOM 783 C CA . ARG B 1 22 ? -0.365 -6.672 13.141 1 96.62 22 ARG B CA 1
ATOM 784 C C . ARG B 1 22 ? -1.417 -7.684 12.703 1 96.62 22 ARG B C 1
ATOM 786 O O . ARG B 1 22 ? -1.262 -8.883 12.938 1 96.62 22 ARG B O 1
ATOM 793 N N . ALA B 1 23 ? -2.453 -7.168 12.023 1 95.94 23 ALA B N 1
ATOM 794 C CA . ALA B 1 23 ? -3.523 -8.047 11.562 1 95.94 23 ALA B CA 1
ATOM 795 C C . ALA B 1 23 ? -3.012 -9.031 10.508 1 95.94 23 ALA B C 1
ATOM 797 O O . ALA B 1 23 ? -3.457 -10.18 10.453 1 95.94 23 ALA B O 1
ATOM 798 N N . LEU B 1 24 ? -2.072 -8.648 9.781 1 94.88 24 LEU B N 1
ATOM 799 C CA . LEU B 1 24 ? -1.521 -9.477 8.719 1 94.88 24 LEU B CA 1
ATOM 800 C C . LEU B 1 24 ? -0.754 -10.664 9.297 1 94.88 24 LEU B C 1
ATOM 802 O O . LEU B 1 24 ? -0.504 -11.648 8.594 1 94.88 24 LEU B O 1
ATOM 806 N N . ASN B 1 25 ? -0.453 -10.57 10.539 1 93.12 25 ASN B N 1
ATOM 807 C CA . ASN B 1 25 ? 0.272 -11.656 11.188 1 93.12 25 ASN B CA 1
ATOM 808 C C . ASN B 1 25 ? -0.675 -12.75 11.68 1 93.12 25 ASN B C 1
ATOM 810 O O . ASN B 1 25 ? -0.232 -13.828 12.07 1 93.12 25 ASN B O 1
ATOM 814 N N . SER B 1 26 ? -1.93 -12.484 11.555 1 92.38 26 SER B N 1
ATOM 815 C CA . SER B 1 26 ? -2.887 -13.453 12.078 1 92.38 26 SER B CA 1
ATOM 816 C C . SER B 1 26 ? -2.857 -14.75 11.273 1 92.38 26 SER B C 1
ATOM 818 O O . SER B 1 26 ? -2.99 -14.734 10.055 1 92.38 26 SER B O 1
ATOM 820 N N . PRO B 1 27 ? -2.807 -15.945 11.922 1 89 27 PRO B N 1
ATOM 821 C CA . PRO B 1 27 ? -2.822 -17.234 11.211 1 89 27 PRO B CA 1
ATOM 822 C C . PRO B 1 27 ? -4.195 -17.562 10.633 1 89 27 PRO B C 1
ATOM 824 O O . PRO B 1 27 ? -4.312 -18.469 9.797 1 89 27 PRO B O 1
ATOM 827 N N . GLU B 1 28 ? -5.223 -16.828 11.078 1 90.25 28 GLU B N 1
ATOM 828 C CA . GLU B 1 28 ? -6.586 -17.078 10.633 1 90.25 28 GLU B CA 1
ATOM 829 C C . GLU B 1 28 ? -6.824 -16.531 9.227 1 90.25 28 GLU B C 1
ATOM 831 O O . GLU B 1 28 ? -7.781 -16.922 8.555 1 90.25 28 GLU B O 1
ATOM 836 N N . LEU B 1 29 ? -5.977 -15.617 8.828 1 90.38 29 LEU B N 1
ATOM 837 C CA . LEU B 1 29 ? -6.121 -15.039 7.5 1 90.38 29 LEU B CA 1
ATOM 838 C C . LEU B 1 29 ? -5.672 -16.031 6.426 1 90.38 29 LEU B C 1
ATOM 840 O O . LEU B 1 29 ? -4.621 -16.656 6.559 1 90.38 29 LEU B O 1
ATOM 844 N N . PRO B 1 30 ? -6.508 -16.266 5.484 1 88.56 30 PRO B N 1
ATOM 845 C CA . PRO B 1 30 ? -6.156 -17.188 4.41 1 88.56 30 PRO B CA 1
ATOM 846 C C . PRO B 1 30 ? -5.098 -16.625 3.463 1 88.56 30 PRO B C 1
ATOM 848 O O . PRO B 1 30 ? -5.359 -16.453 2.271 1 88.56 30 PRO B O 1
ATOM 851 N N . LEU B 1 31 ? -3.887 -16.312 3.932 1 88.56 31 LEU B N 1
ATOM 852 C CA . LEU B 1 31 ? -2.75 -15.812 3.17 1 88.56 31 LEU B CA 1
ATOM 853 C C . LEU B 1 31 ? -1.582 -16.781 3.225 1 88.56 31 LEU B C 1
ATOM 855 O O . LEU B 1 31 ? -1.174 -17.219 4.305 1 88.56 31 LEU B O 1
ATOM 859 N N . GLY B 1 32 ? -1.24 -17.25 2.055 1 89.12 32 GLY B N 1
ATOM 860 C CA . GLY B 1 32 ? 0.019 -17.969 2.023 1 89.12 32 GLY B CA 1
ATOM 861 C C . GLY B 1 32 ? 1.21 -17.125 2.414 1 89.12 32 GLY B C 1
ATOM 862 O O . GLY B 1 32 ? 1.08 -15.906 2.586 1 89.12 32 GLY B O 1
ATOM 863 N N . HIS B 1 33 ? 2.334 -17.672 2.574 1 91.56 33 HIS B N 1
ATOM 864 C CA . HIS B 1 33 ? 3.529 -16.984 3.055 1 91.56 33 HIS B CA 1
ATOM 865 C C . HIS B 1 33 ? 3.92 -15.844 2.125 1 91.56 33 HIS B C 1
ATOM 867 O O . HIS B 1 33 ? 4.148 -14.719 2.576 1 91.56 33 HIS B O 1
ATOM 873 N N . ALA B 1 34 ? 3.973 -16.109 0.824 1 90.06 34 ALA B N 1
ATOM 874 C CA . ALA B 1 34 ? 4.402 -15.117 -0.153 1 90.06 34 ALA B CA 1
ATOM 875 C C . ALA B 1 34 ? 3.445 -13.93 -0.181 1 90.06 34 ALA B C 1
ATOM 877 O O . ALA B 1 34 ? 3.879 -12.773 -0.218 1 90.06 34 ALA B O 1
ATOM 878 N N . ALA B 1 35 ? 2.148 -14.164 -0.097 1 90.75 35 ALA B N 1
ATOM 879 C CA . ALA B 1 35 ? 1.15 -13.102 -0.105 1 90.75 35 ALA B CA 1
ATOM 880 C C . ALA B 1 35 ? 1.241 -12.258 1.161 1 90.75 35 ALA B C 1
ATOM 882 O O . ALA B 1 35 ? 1.104 -11.031 1.108 1 90.75 35 ALA B O 1
ATOM 883 N N . ARG B 1 36 ? 1.504 -12.922 2.246 1 93.56 36 ARG B N 1
ATOM 884 C CA . ARG B 1 36 ? 1.632 -12.219 3.518 1 93.56 36 ARG B CA 1
ATOM 885 C C . ARG B 1 36 ? 2.838 -11.281 3.506 1 93.56 36 ARG B C 1
ATOM 887 O O . ARG B 1 36 ? 2.74 -10.133 3.936 1 93.56 36 ARG B O 1
ATOM 894 N N . LEU B 1 37 ? 3.938 -11.797 2.979 1 93.19 37 LEU B N 1
ATOM 895 C CA . LEU B 1 37 ? 5.141 -10.977 2.908 1 93.19 37 LEU B CA 1
ATOM 896 C C . LEU B 1 37 ? 4.934 -9.781 1.986 1 93.19 37 LEU B C 1
ATOM 898 O O . LEU B 1 37 ? 5.379 -8.672 2.289 1 93.19 37 LEU B O 1
ATOM 902 N N . ALA B 1 38 ? 4.258 -10.023 0.944 1 92.75 38 ALA B N 1
ATOM 903 C CA . ALA B 1 38 ? 3.994 -8.953 -0.017 1 92.75 38 ALA B CA 1
ATOM 904 C C . ALA B 1 38 ? 3.127 -7.863 0.603 1 92.75 38 ALA B C 1
ATOM 906 O O . ALA B 1 38 ? 3.447 -6.676 0.502 1 92.75 38 ALA B O 1
ATOM 907 N N . LYS B 1 39 ? 2.102 -8.289 1.335 1 94.06 39 LYS B N 1
ATOM 908 C CA . LYS B 1 39 ? 1.196 -7.316 1.942 1 94.06 39 LYS B CA 1
ATOM 909 C C . LYS B 1 39 ? 1.891 -6.539 3.057 1 94.06 39 LYS B C 1
ATOM 911 O O . LYS B 1 39 ? 1.664 -5.34 3.217 1 94.06 39 LYS B O 1
ATOM 916 N N . LYS B 1 40 ? 2.746 -7.227 3.744 1 96 40 LYS B N 1
ATOM 917 C CA . LYS B 1 40 ? 3.48 -6.547 4.809 1 96 40 LYS B CA 1
ATOM 918 C C . LYS B 1 40 ? 4.457 -5.52 4.234 1 96 40 LYS B C 1
ATOM 920 O O . LYS B 1 40 ? 4.621 -4.434 4.793 1 96 40 LYS B O 1
ATOM 925 N N . ALA B 1 41 ? 5.129 -5.859 3.152 1 96.38 41 ALA B N 1
ATOM 926 C CA . ALA B 1 41 ? 6.051 -4.926 2.512 1 96.38 41 ALA B CA 1
ATOM 927 C C . ALA B 1 41 ? 5.328 -3.664 2.057 1 96.38 41 ALA B C 1
ATOM 929 O O . ALA B 1 41 ? 5.816 -2.551 2.264 1 96.38 41 ALA B O 1
ATOM 930 N N . GLU B 1 42 ? 4.195 -3.891 1.547 1 97.12 42 GLU B N 1
ATOM 931 C CA . GLU B 1 42 ? 3.4 -2.752 1.097 1 97.12 42 GLU B CA 1
ATOM 932 C C . GLU B 1 42 ? 2.932 -1.905 2.275 1 97.12 42 GLU B C 1
ATOM 934 O O . GLU B 1 42 ? 3.041 -0.678 2.246 1 97.12 42 GLU B O 1
ATOM 939 N N . CYS B 1 43 ? 2.436 -2.52 3.248 1 97.56 43 CYS B N 1
ATOM 940 C CA . CYS B 1 43 ? 1.97 -1.801 4.43 1 97.56 43 CYS B CA 1
ATOM 941 C C . CYS B 1 43 ? 3.1 -0.992 5.055 1 97.56 43 CYS B C 1
ATOM 943 O O . CYS B 1 43 ? 2.902 0.159 5.449 1 97.56 43 CYS B O 1
ATOM 945 N N . ARG B 1 44 ? 4.281 -1.603 5.117 1 97.31 44 ARG B N 1
ATOM 946 C CA . ARG B 1 44 ? 5.43 -0.906 5.684 1 97.31 44 ARG B CA 1
ATOM 947 C C . ARG B 1 44 ? 5.801 0.313 4.848 1 97.31 44 ARG B C 1
ATOM 949 O O . ARG B 1 44 ? 6.129 1.369 5.391 1 97.31 44 ARG B O 1
ATOM 956 N N . ALA B 1 45 ? 5.77 0.15 3.533 1 97.75 45 ALA B N 1
ATOM 957 C CA . ALA B 1 45 ? 6.047 1.272 2.641 1 97.75 45 ALA B CA 1
ATOM 958 C C . ALA B 1 45 ? 5.059 2.412 2.871 1 97.75 45 ALA B C 1
ATOM 960 O O . ALA B 1 45 ? 5.449 3.58 2.914 1 97.75 45 ALA B O 1
ATOM 961 N N . ILE B 1 46 ? 3.807 2.057 3.1 1 98.31 46 ILE B N 1
ATOM 962 C CA . ILE B 1 46 ? 2.773 3.064 3.314 1 98.31 46 ILE B CA 1
ATOM 963 C C . ILE B 1 46 ? 2.998 3.752 4.66 1 98.31 46 ILE B C 1
ATOM 965 O O . ILE B 1 46 ? 2.818 4.969 4.781 1 98.31 46 ILE B O 1
ATOM 969 N N . PHE B 1 47 ? 3.381 2.98 5.621 1 98.25 47 PHE B N 1
ATOM 970 C CA . PHE B 1 47 ? 3.66 3.535 6.938 1 98.25 47 PHE B CA 1
ATOM 971 C C . PHE B 1 47 ? 4.77 4.574 6.867 1 98.25 47 PHE B C 1
ATOM 973 O O . PHE B 1 47 ? 4.637 5.672 7.414 1 98.25 47 PHE B O 1
ATOM 980 N N . VAL B 1 48 ? 5.812 4.223 6.207 1 97 48 VAL B N 1
ATOM 981 C CA . VAL B 1 48 ? 6.953 5.129 6.109 1 97 48 VAL B CA 1
ATOM 982 C C . VAL B 1 48 ? 6.551 6.383 5.336 1 97 48 VAL B C 1
ATOM 984 O O . VAL B 1 48 ? 6.855 7.5 5.758 1 97 48 VAL B O 1
ATOM 987 N N . PHE B 1 49 ? 5.82 6.262 4.289 1 96.69 49 PHE B N 1
ATOM 988 C CA . PHE B 1 49 ? 5.32 7.402 3.531 1 96.69 49 PHE B CA 1
ATOM 989 C C . PHE B 1 49 ? 4.438 8.289 4.402 1 96.69 49 PHE B C 1
ATOM 991 O O . PHE B 1 49 ? 4.605 9.508 4.426 1 96.69 49 PHE B O 1
ATOM 998 N N . GLY B 1 50 ? 3.525 7.574 5.082 1 96.56 50 GLY B N 1
ATOM 999 C CA . GLY B 1 50 ? 2.602 8.312 5.93 1 96.56 50 GLY B CA 1
ATOM 1000 C C . GLY B 1 50 ? 3.293 9.109 7.016 1 96.56 50 GLY B C 1
ATOM 1001 O O . GLY B 1 50 ? 2.852 10.211 7.363 1 96.56 50 GLY B O 1
ATOM 1002 N N . ALA B 1 51 ? 4.355 8.586 7.512 1 96.44 51 ALA B N 1
ATOM 1003 C CA . ALA B 1 51 ? 5.09 9.234 8.594 1 96.44 51 ALA B CA 1
ATOM 1004 C C . ALA B 1 51 ? 5.75 10.523 8.117 1 96.44 51 ALA B C 1
ATOM 1006 O O . ALA B 1 51 ? 5.945 11.461 8.898 1 96.44 51 ALA B O 1
ATOM 1007 N N . GLU B 1 52 ? 5.957 10.633 6.789 1 93.31 52 GLU B N 1
ATOM 1008 C CA . GLU B 1 52 ? 6.688 11.773 6.25 1 93.31 52 GLU B CA 1
ATOM 1009 C C . GLU B 1 52 ? 5.766 12.695 5.449 1 93.31 52 GLU B C 1
ATOM 1011 O O . GLU B 1 52 ? 6.16 13.797 5.066 1 93.31 52 GLU B O 1
ATOM 1016 N N . GLU B 1 53 ? 4.613 12.203 5.285 1 94.62 53 GLU B N 1
ATOM 1017 C CA . GLU B 1 53 ? 3.693 12.914 4.402 1 94.62 53 GLU B CA 1
ATOM 1018 C C . GLU B 1 53 ? 3.156 14.172 5.062 1 94.62 53 GLU B C 1
ATOM 1020 O O . GLU B 1 53 ? 2.826 14.172 6.25 1 94.62 53 GLU B O 1
ATOM 1025 N N . ARG B 1 54 ? 3.008 15.297 4.242 1 93.19 54 ARG B N 1
ATOM 1026 C CA . ARG B 1 54 ? 2.572 16.578 4.785 1 93.19 54 ARG B CA 1
ATOM 1027 C C . ARG B 1 54 ? 1.28 17.047 4.125 1 93.19 54 ARG B C 1
ATOM 1029 O O . ARG B 1 54 ? 0.687 18.031 4.539 1 93.19 54 ARG B O 1
ATOM 1036 N N . SER B 1 55 ? 0.819 16.266 3.111 1 94.81 55 SER B N 1
ATOM 1037 C CA . SER B 1 55 ? -0.443 16.594 2.457 1 94.81 55 SER B CA 1
ATOM 1038 C C . SER B 1 55 ? -1.632 16.062 3.246 1 94.81 55 SER B C 1
ATOM 1040 O O . SER B 1 55 ? -1.773 14.844 3.418 1 94.81 55 SER B O 1
ATOM 1042 N N . LEU B 1 56 ? -2.508 16.984 3.68 1 95.12 56 LEU B N 1
ATOM 1043 C CA . LEU B 1 56 ? -3.682 16.594 4.453 1 95.12 56 LEU B CA 1
ATOM 1044 C C . LEU B 1 56 ? -4.594 15.68 3.633 1 95.12 56 LEU B C 1
ATOM 1046 O O . LEU B 1 56 ? -5.191 14.75 4.168 1 95.12 56 LEU B O 1
ATOM 1050 N N . HIS B 1 57 ? -4.672 15.953 2.395 1 94.19 57 HIS B N 1
ATOM 1051 C CA . HIS B 1 57 ? -5.52 15.141 1.534 1 94.19 57 HIS B CA 1
ATOM 1052 C C . HIS B 1 57 ? -4.996 13.711 1.434 1 94.19 57 HIS B C 1
ATOM 1054 O O . HIS B 1 57 ? -5.762 12.75 1.558 1 94.19 57 HIS B O 1
ATOM 1060 N N . ASN B 1 58 ? -3.713 13.562 1.247 1 94.75 58 ASN B N 1
ATOM 1061 C CA . ASN B 1 58 ? -3.109 12.234 1.175 1 94.75 58 ASN B CA 1
ATOM 1062 C C . ASN B 1 58 ? -3.293 11.469 2.479 1 94.75 58 ASN B C 1
ATOM 1064 O O . ASN B 1 58 ? -3.6 10.273 2.459 1 94.75 58 ASN B O 1
ATOM 1068 N N . ILE B 1 59 ? -3.135 12.172 3.561 1 97.19 59 ILE B N 1
ATOM 1069 C CA . ILE B 1 59 ? -3.283 11.523 4.859 1 97.19 59 ILE B CA 1
ATOM 1070 C C . ILE B 1 59 ? -4.73 11.086 5.051 1 97.19 59 ILE B C 1
ATOM 1072 O O . ILE B 1 59 ? -4.992 10 5.57 1 97.19 59 ILE B O 1
ATOM 1076 N N . ARG B 1 60 ? -5.664 11.961 4.652 1 95.44 60 ARG B N 1
ATOM 1077 C CA . ARG B 1 60 ? -7.074 11.586 4.754 1 95.44 60 ARG B CA 1
ATOM 1078 C C . ARG B 1 60 ? -7.383 10.367 3.893 1 95.44 60 ARG B C 1
ATOM 1080 O O . ARG B 1 60 ? -8.109 9.469 4.32 1 95.44 60 ARG B O 1
ATOM 1087 N N . ASP B 1 61 ? -6.816 10.359 2.719 1 95.56 61 ASP B N 1
ATOM 1088 C CA . ASP B 1 61 ? -7 9.203 1.85 1 95.56 61 ASP B CA 1
ATOM 1089 C C . ASP B 1 61 ? -6.438 7.938 2.494 1 95.56 61 ASP B C 1
ATOM 1091 O O . ASP B 1 61 ? -7.055 6.871 2.422 1 95.56 61 ASP B O 1
ATOM 1095 N N . LEU B 1 62 ? -5.305 8.055 3.143 1 97.75 62 LEU B N 1
ATOM 1096 C CA . LEU B 1 62 ? -4.68 6.906 3.791 1 97.75 62 LEU B CA 1
ATOM 1097 C C . LEU B 1 62 ? -5.508 6.434 4.98 1 97.75 62 LEU B C 1
ATOM 1099 O O . LEU B 1 62 ? -5.641 5.23 5.211 1 97.75 62 LEU B O 1
ATOM 1103 N N . VAL B 1 63 ? -6.086 7.383 5.691 1 97.88 63 VAL B N 1
ATOM 1104 C CA . VAL B 1 63 ? -6.938 7.012 6.816 1 97.88 63 VAL B CA 1
ATOM 1105 C C . VAL B 1 63 ? -8.148 6.234 6.309 1 97.88 63 VAL B C 1
ATOM 1107 O O . VAL B 1 63 ? -8.484 5.176 6.844 1 97.88 63 VAL B O 1
ATOM 1110 N N . ASP B 1 64 ? -8.758 6.73 5.25 1 96.19 64 ASP B N 1
ATOM 1111 C CA . ASP B 1 64 ? -9.938 6.066 4.695 1 96.19 64 ASP B CA 1
ATOM 1112 C C . ASP B 1 64 ? -9.586 4.68 4.164 1 96.19 64 ASP B C 1
ATOM 1114 O O . ASP B 1 64 ? -10.328 3.719 4.395 1 96.19 64 ASP B O 1
ATOM 1118 N N . ALA B 1 65 ? -8.477 4.602 3.455 1 96.94 65 ALA B N 1
ATOM 1119 C CA . ALA B 1 65 ? -8.023 3.316 2.922 1 96.94 65 ALA B CA 1
ATOM 1120 C C . ALA B 1 65 ? -7.738 2.328 4.047 1 96.94 65 ALA B C 1
ATOM 1122 O O . ALA B 1 65 ? -8.125 1.158 3.969 1 96.94 65 ALA B O 1
ATOM 1123 N N . ALA B 1 66 ? -7.105 2.82 5.129 1 97.62 66 ALA B N 1
ATOM 1124 C CA . ALA B 1 66 ? -6.75 1.951 6.246 1 97.62 66 ALA B CA 1
ATOM 1125 C C . ALA B 1 66 ? -8 1.44 6.961 1 97.62 66 ALA B C 1
ATOM 1127 O O . ALA B 1 66 ? -8.07 0.268 7.336 1 97.62 66 ALA B O 1
ATOM 1128 N N . ARG B 1 67 ? -8.938 2.303 7.117 1 96.19 67 ARG B N 1
ATOM 1129 C CA . ARG B 1 67 ? -10.188 1.906 7.766 1 96.19 67 ARG B CA 1
ATOM 1130 C C . ARG B 1 67 ? -10.914 0.849 6.949 1 96.19 67 ARG B C 1
ATOM 1132 O O . ARG B 1 67 ? -11.438 -0.12 7.5 1 96.19 67 ARG B O 1
ATOM 1139 N N . HIS B 1 68 ? -10.961 1.03 5.676 1 93.56 68 HIS B N 1
ATOM 1140 C CA . HIS B 1 68 ? -11.578 0.039 4.801 1 93.56 68 HIS B CA 1
ATOM 1141 C C . HIS B 1 68 ? -10.867 -1.307 4.906 1 93.56 68 HIS B C 1
ATOM 1143 O O . HIS B 1 68 ? -11.516 -2.346 5.043 1 93.56 68 HIS B O 1
ATOM 1149 N N . THR B 1 69 ? -9.523 -1.275 4.914 1 94.19 69 THR B N 1
ATOM 1150 C CA . THR B 1 69 ? -8.711 -2.484 4.988 1 94.19 69 THR B CA 1
ATOM 1151 C C . THR B 1 69 ? -8.906 -3.188 6.328 1 94.19 69 THR B C 1
ATOM 1153 O O . THR B 1 69 ? -9.109 -4.402 6.371 1 94.19 69 THR B O 1
ATOM 1156 N N . LEU B 1 70 ? -8.906 -2.443 7.367 1 94.19 70 LEU B N 1
ATOM 1157 C CA . LEU B 1 70 ? -9.102 -3.031 8.688 1 94.19 70 LEU B CA 1
ATOM 1158 C C . LEU B 1 70 ? -10.492 -3.635 8.82 1 94.19 70 LEU B C 1
ATOM 1160 O O . LEU B 1 70 ? -10.664 -4.68 9.445 1 94.19 70 LEU B O 1
ATOM 1164 N N . GLY B 1 71 ? -11.484 -2.912 8.219 1 90.25 71 GLY B N 1
ATOM 1165 C CA . GLY B 1 71 ? -12.828 -3.455 8.203 1 90.25 71 GLY B CA 1
ATOM 1166 C C . GLY B 1 71 ? -12.914 -4.824 7.555 1 90.25 71 GLY B C 1
ATOM 1167 O O . GLY B 1 71 ? -13.602 -5.715 8.062 1 90.25 71 GLY B O 1
ATOM 1168 N N . LEU B 1 72 ? -12.203 -5.055 6.504 1 89 72 LEU B N 1
ATOM 1169 C CA . LEU B 1 72 ? -12.172 -6.336 5.812 1 89 72 LEU B CA 1
ATOM 1170 C C . LEU B 1 72 ? -11.469 -7.395 6.656 1 89 72 LEU B C 1
ATOM 1172 O O . LEU B 1 72 ? -11.977 -8.5 6.828 1 89 72 LEU B O 1
ATOM 1176 N N . LEU B 1 73 ? -10.359 -7.043 7.23 1 90.94 73 LEU B N 1
ATOM 1177 C CA . LEU B 1 73 ? -9.547 -7.992 7.988 1 90.94 73 LEU B CA 1
ATOM 1178 C C . LEU B 1 73 ? -10.297 -8.477 9.227 1 90.94 73 LEU B C 1
ATOM 1180 O O . LEU B 1 73 ? -10.211 -9.656 9.578 1 90.94 73 LEU B O 1
ATOM 1184 N N . HIS B 1 74 ? -11.078 -7.602 9.805 1 89.06 74 HIS B N 1
ATOM 1185 C CA . HIS B 1 74 ? -11.859 -7.957 10.984 1 89.06 74 HIS B CA 1
ATOM 1186 C C . HIS B 1 74 ? -12.977 -8.938 10.633 1 89.06 74 HIS B C 1
ATOM 1188 O O . HIS B 1 74 ? -13.422 -9.711 11.484 1 89.06 74 HIS B O 1
ATOM 1194 N N . ARG B 1 75 ? -13.305 -8.906 9.375 1 86.75 75 ARG B N 1
ATOM 1195 C CA . ARG B 1 75 ? -14.344 -9.82 8.906 1 86.75 75 ARG B CA 1
ATOM 1196 C C . ARG B 1 75 ? -13.742 -11.086 8.305 1 86.75 75 ARG B C 1
ATOM 1198 O O . ARG B 1 75 ? -14.445 -11.875 7.68 1 86.75 75 ARG B O 1
ATOM 1205 N N . GLY B 1 76 ? -12.438 -11.25 8.391 1 83.06 76 GLY B N 1
ATOM 1206 C CA . GLY B 1 76 ? -11.758 -12.422 7.867 1 83.06 76 GLY B CA 1
ATOM 1207 C C . GLY B 1 76 ? -11.586 -12.391 6.359 1 83.06 76 GLY B C 1
ATOM 1208 O O . GLY B 1 76 ? -11.398 -13.438 5.73 1 83.06 76 GLY B O 1
ATOM 1209 N N . ARG B 1 77 ? -11.695 -11.203 5.855 1 82.62 77 ARG B N 1
ATOM 1210 C CA . ARG B 1 77 ? -11.562 -11.039 4.41 1 82.62 77 ARG B CA 1
ATOM 1211 C C . ARG B 1 77 ? -10.227 -10.383 4.059 1 82.62 77 ARG B C 1
ATOM 1213 O O . ARG B 1 77 ? -9.594 -9.758 4.906 1 82.62 77 ARG B O 1
ATOM 1220 N N . LEU B 1 78 ? -9.789 -10.617 2.91 1 82.75 78 LEU B N 1
ATOM 1221 C CA . LEU B 1 78 ? -8.523 -10.062 2.453 1 82.75 78 LEU B CA 1
ATOM 1222 C C . LEU B 1 78 ? -8.742 -8.797 1.631 1 82.75 78 LEU B C 1
ATOM 1224 O O . LEU B 1 78 ? -9.688 -8.727 0.843 1 82.75 78 LEU B O 1
ATOM 1228 N N . PRO B 1 79 ? -7.883 -7.816 1.902 1 77.69 79 PRO B N 1
ATOM 1229 C CA . PRO B 1 79 ? -7.953 -6.602 1.087 1 77.69 79 PRO B CA 1
ATOM 1230 C C . PRO B 1 79 ? -7.449 -6.82 -0.338 1 77.69 79 PRO B C 1
ATOM 1232 O O . PRO B 1 79 ? -6.691 -7.758 -0.592 1 77.69 79 PRO B O 1
#

pLDDT: mean 93.29, std 5.11, range [69.0, 98.75]

Sequence (158 aa):
AAAEDLARSRPVALSLYRRILRALNSPELPLGHAARLAKKAECRAIFVFGAEERSLHNIRDLVDAARHTLGLLHRGRLPAAAEDLARSRPVALSLYRRILRALNSPELPLGHAARLAKKAECRAIFVFGAEERSLHNIRDLVDAARHTLGLLHRGRLP